Protein AF-A0A1I3L1L4-F1 (afdb_monomer_lite)

Organism: NCBI:txid1150112

pLDDT: mean 85.72, std 13.97, range [33.06, 95.62]

Secondary structure (DSSP, 8-state):
--HHHHHHHHTTS-HHHHHHHHHHHHHHHHHHHHHHHHHHHHHHHHHHHHHHHHHHHHSHHHHHHHHH-SSPPPHHHHHHHH-S-GGG--HHHHHHHHHHHHHHHHHS---HHHHHHHHHHHTT------

Foldseek 3Di:
DCVVVVVVVCVVPDPVRVVVVVVVVVVVVVVVVVVVVVVVVVVVVVVLVVLLCLCVPPVVVVLLCLFQDPDQDALVSVCVSSVDQLCPHDPVSLVVVVVVVVVSVVVDPTDPNSVVRVNCSNPVPDPPDD

Sequence (130 aa):
MNYFLFLSILSPLSGLEKLTLCAILVITTILLLDLVRRNVKKNRDSKMLKNFLFVKNNKWNDVVDLLTSPNNIGASDIHNKLQIDISKFDSRHRELLYYELTKVNQNENVNSLNLKMFVNTLYNKIPNQE

Radius of gyration: 26.14 Å; chains: 1; bounding box: 45×28×73 Å

Structure (mmCIF, N/CA/C/O backbone):
data_AF-A0A1I3L1L4-F1
#
_entry.id   AF-A0A1I3L1L4-F1
#
loop_
_atom_site.group_PDB
_atom_site.id
_atom_site.type_symbol
_atom_site.label_atom_id
_atom_site.label_alt_id
_atom_site.label_comp_id
_atom_site.label_asym_id
_atom_site.label_entity_id
_atom_site.label_seq_id
_atom_site.pdbx_PDB_ins_code
_atom_site.Cartn_x
_atom_site.Cartn_y
_atom_site.Cartn_z
_atom_site.occupancy
_atom_site.B_iso_or_equiv
_atom_site.auth_seq_id
_atom_site.auth_comp_id
_atom_site.auth_asym_id
_atom_site.auth_atom_id
_atom_site.pdbx_PDB_model_num
ATOM 1 N N . MET A 1 1 ? 17.212 -17.204 -41.846 1.00 45.19 1 MET A N 1
ATOM 2 C CA . MET A 1 1 ? 17.465 -16.481 -43.110 1.00 45.19 1 MET A CA 1
ATOM 3 C C . MET A 1 1 ? 16.706 -1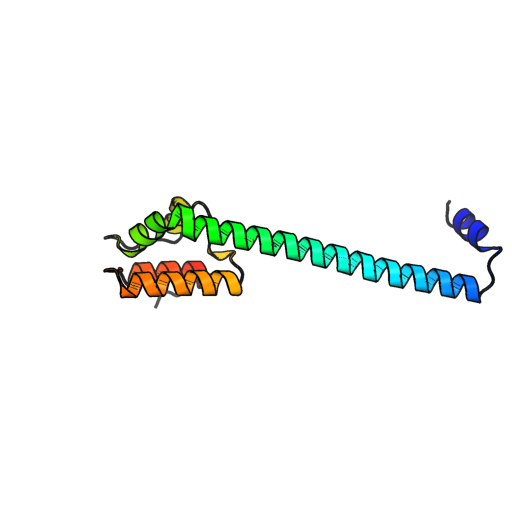5.152 -43.047 1.00 45.19 1 MET A C 1
ATOM 5 O O . MET A 1 1 ? 15.518 -15.150 -43.302 1.00 45.19 1 MET A O 1
ATOM 9 N N . ASN A 1 2 ? 17.325 -14.076 -42.540 1.00 52.38 2 ASN A N 1
ATOM 10 C CA . ASN A 1 2 ? 16.714 -12.725 -42.507 1.00 52.38 2 ASN A CA 1
ATOM 11 C C . ASN A 1 2 ? 17.714 -11.589 -42.201 1.00 52.38 2 ASN A C 1
ATOM 13 O O . ASN A 1 2 ? 17.394 -10.425 -42.405 1.00 52.38 2 ASN A O 1
ATOM 17 N N . TYR A 1 3 ? 18.950 -11.900 -41.788 1.00 51.50 3 TYR A N 1
ATOM 18 C CA . TYR A 1 3 ? 20.024 -10.900 -41.689 1.00 51.50 3 TYR A CA 1
ATOM 19 C C . TYR A 1 3 ? 20.383 -10.283 -43.047 1.00 51.50 3 TYR A C 1
ATOM 21 O O . TYR A 1 3 ? 20.650 -9.089 -43.121 1.00 51.50 3 TYR A O 1
ATOM 29 N N . PHE A 1 4 ? 20.330 -11.075 -44.125 1.00 53.22 4 PHE A N 1
ATOM 30 C CA . PHE A 1 4 ? 20.622 -10.604 -45.483 1.00 53.22 4 PHE A CA 1
ATOM 31 C C . PHE A 1 4 ? 19.616 -9.551 -45.966 1.00 53.22 4 PHE A C 1
ATOM 33 O O . PHE A 1 4 ? 20.037 -8.551 -46.529 1.00 53.22 4 PHE A O 1
ATOM 40 N N . LEU A 1 5 ? 18.321 -9.729 -45.664 1.00 55.19 5 LEU A N 1
ATOM 41 C CA . LEU A 1 5 ? 17.262 -8.765 -45.990 1.00 55.19 5 LEU A CA 1
ATOM 42 C C . LEU A 1 5 ? 17.425 -7.446 -45.219 1.00 55.19 5 LEU A C 1
ATOM 44 O O . LEU A 1 5 ? 17.268 -6.370 -45.791 1.00 55.19 5 LEU A O 1
ATOM 48 N N . PHE A 1 6 ? 17.808 -7.520 -43.941 1.00 55.97 6 PHE A N 1
ATOM 49 C CA . PHE A 1 6 ? 18.076 -6.334 -43.122 1.00 55.97 6 PHE A CA 1
ATOM 50 C C . PHE A 1 6 ? 19.329 -5.577 -43.602 1.00 55.97 6 PHE A C 1
ATOM 52 O O . PHE A 1 6 ? 19.329 -4.350 -43.681 1.00 55.97 6 PHE A O 1
ATOM 59 N N . LEU A 1 7 ? 20.381 -6.305 -43.994 1.00 54.12 7 LEU A N 1
ATOM 60 C CA . LEU A 1 7 ? 21.617 -5.739 -44.548 1.00 54.12 7 LEU A CA 1
ATOM 61 C C . LEU A 1 7 ? 21.412 -5.109 -45.937 1.00 54.12 7 LEU A C 1
ATOM 63 O O . LEU A 1 7 ? 21.997 -4.062 -46.204 1.00 54.12 7 LEU A O 1
ATOM 67 N N . SER A 1 8 ? 20.550 -5.679 -46.787 1.00 57.16 8 SER A N 1
ATOM 68 C CA . SER A 1 8 ? 20.211 -5.126 -48.111 1.00 57.16 8 SER A CA 1
ATOM 69 C C . SER A 1 8 ? 19.290 -3.899 -48.072 1.00 57.16 8 SER A C 1
ATOM 71 O O . SER A 1 8 ? 19.208 -3.164 -49.048 1.00 57.16 8 SER A O 1
ATOM 73 N N . ILE A 1 9 ? 18.602 -3.640 -46.955 1.00 59.75 9 ILE A N 1
ATOM 74 C CA . ILE A 1 9 ? 17.862 -2.380 -46.743 1.00 59.75 9 ILE A CA 1
ATOM 75 C C . ILE A 1 9 ? 18.820 -1.263 -46.289 1.00 59.75 9 ILE A C 1
ATOM 77 O O . ILE A 1 9 ? 18.582 -0.086 -46.546 1.00 59.75 9 ILE A O 1
ATOM 81 N N . LEU A 1 10 ? 19.937 -1.631 -45.655 1.00 55.72 10 LEU A N 1
ATOM 82 C CA . LEU A 1 10 ? 20.972 -0.720 -45.158 1.00 55.72 10 LEU A CA 1
ATOM 83 C C . LEU A 1 10 ? 22.092 -0.444 -46.177 1.00 55.72 10 LEU A C 1
ATOM 85 O O . LEU A 1 10 ? 22.931 0.423 -45.939 1.00 55.72 10 LEU A O 1
ATOM 89 N N . SER A 1 11 ? 22.145 -1.153 -47.306 1.00 60.88 11 SER A N 1
ATOM 90 C CA . SER A 1 11 ? 23.168 -0.956 -48.341 1.00 60.88 11 SER A CA 1
ATOM 91 C C . SER A 1 11 ? 23.187 0.418 -49.033 1.00 60.88 11 SER A C 1
ATOM 93 O O . SER A 1 11 ? 24.292 0.826 -49.382 1.00 60.88 11 SER A O 1
ATOM 95 N N . PRO A 1 12 ? 22.075 1.172 -49.205 1.00 71.62 12 PRO A N 1
ATOM 96 C CA . PRO A 1 12 ? 22.146 2.508 -49.802 1.00 71.62 12 PRO A CA 1
ATOM 97 C C . PRO A 1 12 ? 22.594 3.603 -48.816 1.00 71.62 12 PRO A C 1
ATOM 99 O O . PRO A 1 12 ? 22.795 4.736 -49.235 1.00 71.62 12 PRO A O 1
ATOM 102 N N . LEU A 1 13 ? 22.747 3.288 -47.522 1.00 70.06 13 LEU A N 1
ATOM 103 C CA . LEU A 1 13 ? 23.072 4.262 -46.475 1.00 70.06 13 LEU A CA 1
ATOM 104 C C . LEU A 1 13 ? 24.584 4.322 -46.217 1.00 70.06 13 LEU A C 1
ATOM 106 O O . LEU A 1 13 ? 25.258 3.297 -46.045 1.00 70.06 13 LEU A O 1
ATOM 110 N N . SER A 1 14 ? 25.111 5.539 -46.133 1.00 80.25 14 SER A N 1
ATOM 111 C CA . SER A 1 14 ? 26.480 5.828 -45.713 1.00 80.25 14 SER A CA 1
ATOM 112 C C . SER A 1 14 ? 26.723 5.414 -44.254 1.00 80.25 14 SER A C 1
ATOM 114 O O . SER A 1 14 ? 25.799 5.235 -43.457 1.00 80.25 14 SER A O 1
ATOM 116 N N . GLY A 1 15 ? 27.995 5.260 -43.871 1.00 79.69 15 GLY A N 1
ATOM 117 C CA . GLY A 1 15 ? 28.364 4.876 -42.502 1.00 79.69 15 GLY A CA 1
ATOM 118 C C . GLY A 1 15 ? 27.828 5.836 -41.430 1.00 79.69 15 GLY A C 1
ATOM 119 O O . GLY A 1 15 ? 27.411 5.385 -40.365 1.00 79.69 15 GLY A O 1
ATOM 120 N N . LEU A 1 16 ? 27.768 7.138 -41.732 1.00 82.06 16 LEU A N 1
ATOM 121 C CA . LEU A 1 16 ? 27.203 8.148 -40.833 1.00 82.06 16 LEU A CA 1
ATOM 122 C C . LEU A 1 16 ? 25.692 7.983 -40.666 1.00 82.06 16 LEU A C 1
ATOM 124 O O . LEU A 1 16 ? 25.202 8.044 -39.544 1.00 82.06 16 LEU A O 1
ATOM 128 N N . GLU A 1 17 ? 24.961 7.706 -41.746 1.00 82.69 17 GLU A N 1
ATOM 129 C CA . GLU A 1 17 ? 23.510 7.495 -41.683 1.00 82.69 17 GLU A CA 1
ATOM 130 C C . GLU A 1 17 ? 23.144 6.218 -40.915 1.00 82.69 17 GLU A C 1
ATOM 132 O O . GLU A 1 17 ? 22.153 6.173 -40.190 1.00 82.69 17 GLU A O 1
ATOM 137 N N . LYS A 1 18 ? 23.978 5.176 -41.000 1.00 83.06 18 LYS A N 1
ATOM 138 C CA . LYS A 1 18 ? 23.814 3.969 -40.176 1.00 83.06 18 LYS A CA 1
ATOM 139 C C . LYS A 1 18 ? 24.011 4.271 -38.692 1.00 83.06 18 LYS A C 1
ATOM 141 O O . LYS A 1 18 ? 23.233 3.801 -37.865 1.00 83.06 18 LYS A O 1
ATOM 146 N N . LEU A 1 19 ? 25.026 5.069 -38.352 1.00 86.94 19 LEU A N 1
ATOM 147 C CA . LEU A 1 19 ? 25.281 5.489 -36.973 1.00 86.94 19 LEU A CA 1
ATOM 148 C C . LEU A 1 19 ? 24.151 6.368 -36.424 1.00 86.94 19 LEU A C 1
ATOM 150 O O . LEU A 1 19 ? 23.720 6.152 -35.291 1.00 86.94 19 LEU A O 1
ATOM 154 N N . THR A 1 20 ? 23.631 7.310 -37.216 1.00 87.44 20 THR A N 1
ATOM 155 C CA . THR A 1 20 ? 22.505 8.156 -36.792 1.00 87.44 20 THR A CA 1
ATOM 156 C C . THR A 1 20 ? 21.223 7.347 -36.623 1.00 87.44 20 THR A C 1
ATOM 158 O O . THR A 1 20 ? 20.542 7.523 -35.615 1.00 87.44 20 THR A O 1
ATOM 161 N N . LEU A 1 21 ? 20.919 6.403 -37.519 1.00 88.06 21 LEU A N 1
ATOM 162 C CA . LEU A 1 21 ? 19.775 5.496 -37.362 1.00 88.06 21 LEU A CA 1
ATOM 163 C C . LEU A 1 21 ? 19.897 4.626 -36.104 1.00 88.06 21 LEU A C 1
ATOM 165 O O . LEU A 1 21 ? 18.930 4.498 -35.352 1.00 88.06 21 LEU A O 1
ATOM 169 N N . CYS A 1 22 ? 21.086 4.084 -35.821 1.00 88.06 22 CYS A N 1
ATOM 170 C CA . CYS A 1 22 ? 21.342 3.357 -34.577 1.00 88.06 22 CYS A CA 1
ATOM 171 C C . CYS A 1 22 ? 21.129 4.246 -33.341 1.00 88.06 22 CYS A C 1
ATOM 173 O O . CYS A 1 22 ? 20.472 3.820 -32.391 1.00 88.06 22 CYS A O 1
ATOM 175 N N . ALA A 1 23 ? 21.619 5.489 -33.355 1.00 90.38 23 ALA A N 1
ATOM 176 C CA . ALA A 1 23 ? 21.415 6.433 -32.256 1.00 90.38 23 ALA A CA 1
ATOM 177 C C . ALA A 1 23 ? 19.926 6.770 -32.053 1.00 90.38 23 ALA A C 1
ATOM 179 O O . ALA A 1 23 ? 19.442 6.756 -30.921 1.00 90.38 23 ALA A O 1
ATOM 180 N N . ILE A 1 24 ? 19.178 6.999 -33.138 1.00 93.25 24 ILE A N 1
ATOM 181 C CA . ILE A 1 24 ? 17.731 7.253 -33.095 1.00 93.25 24 ILE A CA 1
ATOM 182 C C . ILE A 1 24 ? 16.989 6.054 -32.496 1.00 93.25 24 ILE A C 1
ATOM 184 O O . ILE A 1 24 ? 16.117 6.244 -31.647 1.00 93.25 24 ILE A O 1
ATOM 188 N N . LEU A 1 25 ? 17.344 4.824 -32.877 1.00 92.25 25 LEU A N 1
ATOM 189 C CA . LEU A 1 25 ? 16.743 3.608 -32.318 1.00 92.25 25 LEU A CA 1
ATOM 190 C C . LEU A 1 25 ? 16.998 3.488 -30.809 1.00 92.25 25 LEU A C 1
ATOM 192 O O . LEU A 1 25 ? 16.074 3.205 -30.042 1.00 92.25 25 LEU A O 1
ATOM 196 N N . VAL A 1 26 ? 18.225 3.757 -30.358 1.00 93.88 26 VAL A N 1
ATOM 197 C CA . VAL A 1 26 ? 18.568 3.743 -28.927 1.00 93.88 26 VAL A CA 1
ATOM 198 C C . VAL A 1 26 ? 17.793 4.820 -28.162 1.00 93.88 26 VAL A C 1
ATOM 200 O O . VAL A 1 26 ? 17.186 4.531 -27.134 1.00 93.88 26 VAL A O 1
ATOM 203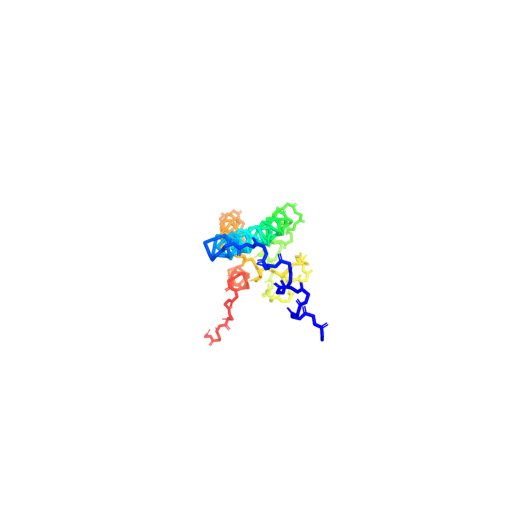 N N . ILE A 1 27 ? 17.724 6.049 -28.674 1.00 95.12 27 ILE A N 1
ATOM 204 C CA . ILE A 1 27 ? 16.973 7.131 -28.016 1.00 95.12 27 ILE A CA 1
ATOM 205 C C . ILE A 1 27 ? 15.479 6.794 -27.957 1.00 95.12 27 ILE A C 1
ATOM 207 O O . ILE A 1 27 ? 14.843 6.943 -26.914 1.00 95.12 27 ILE A O 1
ATOM 211 N N . THR A 1 28 ? 14.919 6.281 -29.053 1.00 93.88 28 THR A N 1
ATOM 212 C CA . THR A 1 28 ? 13.501 5.908 -29.128 1.00 93.88 28 THR A CA 1
ATOM 213 C C . THR A 1 28 ? 13.164 4.799 -28.131 1.00 93.88 28 THR A C 1
ATOM 215 O O . THR A 1 28 ? 12.151 4.880 -27.438 1.00 93.88 28 THR A O 1
ATOM 218 N N . THR A 1 29 ? 14.022 3.783 -27.994 1.00 94.00 29 THR A N 1
ATOM 219 C CA . THR A 1 29 ? 13.815 2.706 -27.010 1.00 94.00 29 THR A CA 1
ATOM 220 C C . THR A 1 29 ? 13.893 3.207 -25.567 1.00 94.00 29 THR A C 1
ATOM 222 O O . THR A 1 29 ? 13.059 2.810 -24.754 1.00 94.00 29 THR A O 1
ATOM 225 N N . ILE A 1 30 ? 14.806 4.131 -25.248 1.00 95.56 30 ILE A N 1
ATOM 226 C CA . ILE A 1 30 ? 14.871 4.773 -23.922 1.00 95.56 30 ILE A CA 1
ATOM 227 C C . ILE A 1 30 ? 13.574 5.539 -23.623 1.00 95.56 30 ILE A C 1
ATOM 229 O O . ILE A 1 30 ? 12.972 5.342 -22.566 1.00 95.56 30 ILE A O 1
ATOM 233 N N . LEU A 1 31 ? 13.096 6.353 -24.569 1.00 95.25 31 LEU A N 1
ATOM 234 C CA . LEU A 1 31 ? 11.849 7.110 -24.413 1.00 95.25 31 LEU A CA 1
ATOM 235 C C . LEU A 1 31 ? 10.635 6.191 -24.218 1.00 95.25 31 LEU A C 1
ATOM 237 O O . LEU A 1 31 ? 9.778 6.467 -23.376 1.00 95.25 31 LEU A O 1
ATOM 241 N N . LEU A 1 32 ? 10.568 5.078 -24.954 1.00 94.69 32 LEU A N 1
ATOM 242 C CA . LEU A 1 32 ? 9.507 4.082 -24.795 1.00 94.69 32 LEU A CA 1
ATOM 243 C C . LEU A 1 32 ? 9.541 3.432 -23.408 1.00 94.69 32 LEU A C 1
ATOM 245 O O . LEU A 1 32 ? 8.495 3.311 -22.767 1.00 94.69 32 LEU A O 1
ATOM 249 N N . LEU A 1 33 ? 10.722 3.057 -22.909 1.00 95.62 33 LEU A N 1
ATOM 250 C CA . LEU A 1 33 ? 10.864 2.497 -21.563 1.00 95.62 33 LEU A CA 1
ATOM 251 C C . LEU A 1 33 ? 10.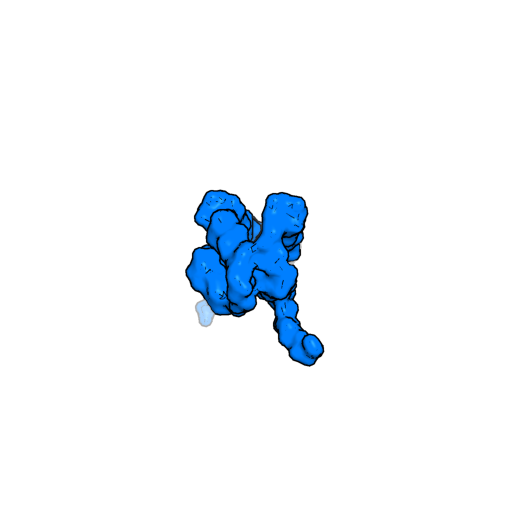426 3.494 -20.484 1.00 95.62 33 LEU A C 1
ATOM 253 O O . LEU A 1 33 ? 9.736 3.108 -19.538 1.00 95.62 33 LEU A O 1
ATOM 257 N N . ASP A 1 34 ? 10.760 4.773 -20.638 1.00 95.62 34 ASP A N 1
ATOM 258 C CA . ASP A 1 34 ? 10.333 5.819 -19.710 1.00 95.62 34 ASP A CA 1
ATOM 259 C C . ASP A 1 34 ? 8.820 6.048 -19.737 1.00 95.62 34 ASP A C 1
ATOM 261 O O . ASP A 1 34 ? 8.199 6.189 -18.679 1.00 95.62 34 ASP A O 1
ATOM 265 N N . LEU A 1 35 ? 8.195 6.023 -20.916 1.00 94.94 35 LEU A N 1
ATOM 266 C CA . LEU A 1 35 ? 6.738 6.097 -21.044 1.00 94.94 35 LEU A CA 1
ATOM 267 C C . LEU A 1 35 ? 6.051 4.910 -20.362 1.00 94.94 35 LEU A C 1
ATOM 269 O O . LEU A 1 35 ? 5.108 5.107 -19.590 1.00 94.94 35 LEU A O 1
ATOM 273 N N . VAL A 1 36 ? 6.549 3.689 -20.581 1.00 95.31 36 VAL A N 1
ATOM 274 C CA . VAL A 1 36 ? 6.025 2.480 -19.926 1.00 95.31 36 VAL A CA 1
ATOM 275 C C . VAL A 1 36 ? 6.162 2.595 -18.410 1.00 95.31 36 VAL A C 1
ATOM 277 O O . VAL A 1 36 ? 5.182 2.402 -17.689 1.00 95.31 36 VAL A O 1
ATOM 280 N N . ARG A 1 37 ? 7.338 2.991 -17.907 1.00 94.88 37 ARG A N 1
ATOM 281 C CA . ARG A 1 37 ? 7.572 3.204 -16.468 1.00 94.88 37 ARG A CA 1
ATOM 282 C C . ARG A 1 37 ? 6.613 4.236 -15.878 1.00 94.88 37 ARG A C 1
ATOM 284 O O . ARG A 1 37 ? 6.038 3.994 -14.816 1.00 94.88 37 ARG A O 1
ATOM 291 N N . ARG A 1 38 ? 6.399 5.364 -16.563 1.00 94.50 38 ARG A N 1
ATOM 292 C CA . ARG A 1 38 ? 5.459 6.414 -16.133 1.00 94.50 38 ARG A CA 1
ATOM 293 C C . ARG A 1 38 ? 4.021 5.905 -16.086 1.00 94.50 38 ARG A C 1
ATOM 295 O O . ARG A 1 38 ? 3.327 6.179 -15.109 1.00 94.50 38 ARG A O 1
ATOM 302 N N . ASN A 1 39 ? 3.585 5.133 -17.080 1.00 93.56 39 ASN A N 1
ATOM 303 C CA . ASN A 1 39 ? 2.241 4.553 -17.095 1.00 93.56 39 ASN A CA 1
ATOM 304 C C . ASN A 1 39 ? 2.038 3.517 -15.986 1.00 93.56 39 ASN A C 1
ATOM 306 O O . ASN A 1 39 ? 1.023 3.555 -15.290 1.00 93.56 39 ASN A O 1
ATOM 310 N N . VAL A 1 40 ? 3.012 2.630 -15.769 1.00 94.06 40 VAL A N 1
ATOM 311 C CA . VAL A 1 40 ? 2.969 1.657 -14.668 1.00 94.06 40 VAL A CA 1
ATOM 312 C C . VAL A 1 40 ? 2.889 2.378 -13.323 1.00 94.06 40 VAL A C 1
ATOM 314 O O . VAL A 1 40 ? 2.042 2.035 -12.495 1.00 94.06 40 VAL A O 1
ATOM 317 N N . LYS A 1 41 ? 3.707 3.420 -13.122 1.00 91.50 41 LYS A N 1
ATOM 318 C CA . LYS A 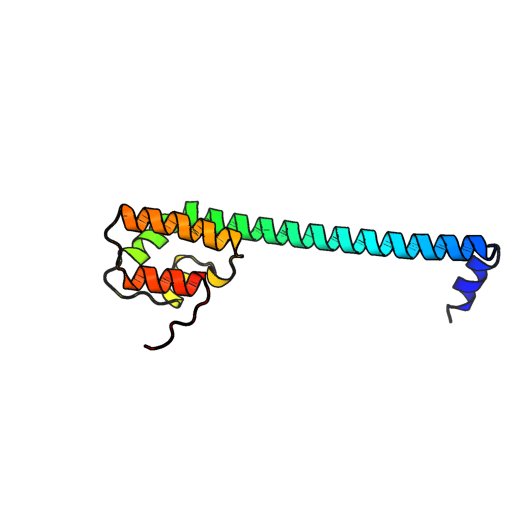1 41 ? 3.665 4.249 -11.912 1.00 91.50 41 LYS A CA 1
ATOM 319 C C . LYS A 1 41 ? 2.300 4.916 -11.736 1.00 91.50 41 LYS A C 1
ATOM 321 O O . LYS A 1 41 ? 1.696 4.772 -10.681 1.00 91.50 41 LYS A O 1
ATOM 326 N N . LYS A 1 42 ? 1.765 5.558 -12.778 1.00 92.94 42 LYS A N 1
ATOM 327 C CA . LYS A 1 42 ? 0.447 6.211 -12.740 1.00 92.94 42 LYS A CA 1
ATOM 328 C C . LYS A 1 42 ? -0.674 5.233 -12.376 1.00 92.94 42 LYS A C 1
ATOM 330 O O . LYS A 1 42 ? -1.528 5.561 -11.556 1.00 92.94 42 LYS A O 1
ATOM 335 N N . ASN A 1 43 ? -0.663 4.031 -12.951 1.00 92.25 43 ASN A N 1
ATOM 336 C CA . ASN A 1 43 ? -1.655 3.001 -12.644 1.00 92.25 43 ASN A CA 1
ATOM 337 C C . ASN A 1 43 ? -1.536 2.508 -11.200 1.00 92.25 43 ASN A C 1
ATOM 339 O O . ASN A 1 43 ? -2.553 2.343 -10.523 1.00 92.25 43 ASN A O 1
ATOM 343 N N . ARG A 1 44 ? -0.307 2.308 -10.711 1.00 90.88 44 ARG A N 1
ATOM 344 C CA . ARG A 1 44 ? -0.053 1.957 -9.311 1.00 90.88 44 ARG A CA 1
ATOM 345 C C . ARG A 1 44 ? -0.559 3.050 -8.370 1.00 90.88 44 ARG A C 1
ATOM 347 O O . ARG A 1 44 ? -1.326 2.733 -7.467 1.00 90.88 44 ARG A O 1
ATOM 354 N N . ASP A 1 45 ? -0.192 4.304 -8.610 1.00 90.44 45 ASP A N 1
ATOM 355 C CA . ASP A 1 45 ? -0.584 5.445 -7.776 1.00 90.44 45 ASP A CA 1
ATOM 356 C C . ASP A 1 45 ? -2.110 5.621 -7.774 1.00 90.44 45 ASP A C 1
ATOM 358 O O . ASP A 1 45 ? -2.720 5.797 -6.722 1.00 90.44 45 ASP A O 1
ATOM 362 N N . SER A 1 46 ? -2.757 5.477 -8.937 1.00 91.62 46 SER A N 1
ATOM 363 C CA . SER A 1 46 ? -4.219 5.510 -9.048 1.00 91.62 46 SER A CA 1
ATOM 364 C C . SER A 1 46 ? -4.884 4.387 -8.250 1.00 91.62 46 SER A C 1
ATOM 366 O O . SER A 1 46 ? -5.873 4.628 -7.558 1.00 91.62 46 SER A O 1
ATOM 368 N N . LYS A 1 47 ? -4.341 3.164 -8.306 1.00 91.44 47 LYS A N 1
ATOM 369 C CA . LYS A 1 47 ? -4.846 2.032 -7.521 1.00 91.44 47 LYS A CA 1
ATOM 370 C C . LYS A 1 47 ? -4.680 2.273 -6.018 1.00 91.44 47 LYS A C 1
ATOM 372 O O . LYS A 1 47 ? -5.621 2.025 -5.272 1.00 91.44 47 LYS A O 1
ATOM 377 N N . MET A 1 48 ? -3.527 2.784 -5.582 1.00 92.00 48 MET A N 1
ATOM 378 C CA . MET A 1 48 ? -3.284 3.096 -4.168 1.00 92.00 48 MET A CA 1
ATOM 379 C C . MET A 1 48 ? -4.224 4.184 -3.660 1.00 92.00 48 MET A C 1
ATOM 381 O O . MET A 1 48 ? -4.834 4.019 -2.605 1.00 92.00 48 MET A O 1
ATOM 385 N N . LEU A 1 49 ? -4.427 5.240 -4.447 1.00 93.06 49 LEU A N 1
ATOM 386 C CA . LEU A 1 49 ? -5.359 6.306 -4.103 1.00 93.06 49 LEU A CA 1
ATOM 387 C C . LEU A 1 49 ? -6.797 5.787 -3.999 1.00 93.06 49 LEU A C 1
ATOM 389 O O . LEU A 1 49 ? -7.494 6.110 -3.041 1.00 93.06 49 LEU A O 1
ATOM 393 N N . LYS A 1 50 ? -7.237 4.950 -4.947 1.00 92.81 50 LYS A N 1
ATOM 394 C CA . LYS A 1 50 ? -8.564 4.315 -4.895 1.00 92.81 50 LYS A CA 1
ATOM 395 C C . LYS A 1 50 ? -8.734 3.467 -3.639 1.00 92.81 50 LYS A C 1
ATOM 397 O O . LYS A 1 50 ? -9.753 3.596 -2.973 1.00 92.81 50 LYS A O 1
ATOM 402 N N . ASN A 1 51 ? -7.739 2.650 -3.295 1.00 92.94 51 ASN A N 1
ATOM 403 C CA . ASN A 1 51 ? -7.776 1.842 -2.078 1.00 92.94 51 ASN A CA 1
ATOM 404 C C . ASN A 1 51 ? -7.847 2.721 -0.824 1.00 92.94 51 ASN A C 1
ATOM 406 O O . ASN A 1 51 ? -8.631 2.438 0.073 1.00 92.94 51 ASN A O 1
ATOM 410 N N . PHE A 1 52 ? -7.068 3.803 -0.767 1.00 93.56 52 PHE A N 1
ATOM 411 C CA . PHE A 1 52 ? -7.086 4.732 0.362 1.00 93.56 52 PHE A CA 1
ATOM 412 C C . PHE A 1 52 ? -8.456 5.403 0.513 1.00 93.56 52 PHE A C 1
ATOM 414 O O . PHE A 1 52 ? -9.031 5.397 1.599 1.00 93.56 52 PHE A O 1
ATOM 421 N N . LEU A 1 53 ? -9.008 5.931 -0.583 1.00 93.19 53 LEU A N 1
ATOM 422 C CA . LEU A 1 53 ? -10.335 6.547 -0.590 1.00 93.19 53 LEU A CA 1
ATOM 423 C C . LEU A 1 53 ? -11.429 5.542 -0.234 1.00 93.19 53 LEU A C 1
ATOM 425 O O . LEU A 1 53 ? -12.367 5.897 0.468 1.00 93.19 53 LEU A O 1
ATOM 429 N N . PHE A 1 54 ? -11.302 4.289 -0.671 1.00 94.00 54 PHE A N 1
ATOM 430 C CA . PHE A 1 54 ? -12.226 3.228 -0.291 1.00 94.00 54 PHE A CA 1
ATOM 431 C C . PHE A 1 54 ? -12.216 2.994 1.224 1.00 94.00 54 PHE A C 1
ATOM 433 O O . PHE A 1 54 ? -13.284 2.945 1.829 1.00 94.00 54 PHE A O 1
ATOM 440 N N . VAL A 1 55 ? -11.035 2.938 1.855 1.00 93.38 55 VAL A N 1
ATOM 441 C CA . VAL A 1 55 ? -10.951 2.837 3.322 1.00 93.38 55 VAL A CA 1
ATOM 442 C C . VAL A 1 55 ? -11.611 4.032 3.983 1.00 93.38 55 VAL A C 1
ATOM 444 O O . VAL A 1 55 ? -12.499 3.871 4.812 1.00 93.38 55 VAL A O 1
ATOM 447 N N . LYS A 1 56 ? -11.187 5.232 3.587 1.00 91.88 56 LYS A N 1
ATOM 448 C CA . LYS A 1 56 ? -11.595 6.483 4.222 1.00 91.88 56 LYS A CA 1
ATOM 449 C C . LYS A 1 56 ? -13.084 6.789 4.062 1.00 91.88 56 LYS A C 1
ATOM 451 O O . LYS A 1 56 ? -13.682 7.342 4.973 1.00 91.88 56 LYS A O 1
ATOM 456 N N . ASN A 1 57 ? -13.679 6.458 2.920 1.00 92.94 57 ASN A N 1
ATOM 457 C CA . ASN A 1 57 ? -15.060 6.840 2.632 1.00 92.94 57 ASN A CA 1
ATOM 458 C C . ASN A 1 57 ? -16.050 5.709 2.914 1.00 92.94 57 ASN A C 1
ATOM 460 O O . ASN A 1 57 ? -17.164 5.984 3.343 1.00 92.94 57 ASN A O 1
ATOM 464 N N . ASN A 1 58 ? -15.662 4.449 2.684 1.00 93.06 58 ASN A N 1
ATOM 465 C CA . ASN A 1 58 ? -16.607 3.328 2.723 1.00 93.06 58 ASN A CA 1
ATOM 466 C C . ASN A 1 58 ? -16.383 2.394 3.912 1.00 93.06 58 ASN A C 1
ATOM 468 O O . ASN A 1 58 ? -17.311 1.701 4.317 1.00 93.06 58 ASN A O 1
ATOM 472 N N . LYS A 1 59 ? -15.159 2.334 4.445 1.00 93.75 59 LYS A N 1
ATOM 473 C CA . LYS A 1 59 ? -14.775 1.393 5.506 1.00 93.75 59 LYS A CA 1
ATOM 474 C C . LYS A 1 59 ? -14.341 2.079 6.792 1.00 93.75 59 LYS A C 1
ATOM 476 O O . LYS A 1 59 ? -13.836 1.420 7.691 1.00 93.75 59 LYS A O 1
ATOM 481 N N . TRP A 1 60 ? -14.535 3.389 6.902 1.00 93.81 60 TRP A N 1
ATOM 482 C CA . TRP A 1 60 ? -14.048 4.135 8.055 1.00 93.81 60 TRP A CA 1
ATOM 483 C C . TRP A 1 60 ? -14.749 3.737 9.349 1.00 93.81 60 TRP A C 1
ATOM 485 O O . TRP A 1 60 ? -14.082 3.537 10.355 1.00 93.81 60 TRP A O 1
ATOM 495 N N . ASN A 1 61 ? -16.062 3.504 9.297 1.00 92.69 61 ASN A N 1
ATOM 496 C CA . ASN A 1 61 ? -16.799 2.970 10.442 1.00 92.69 61 ASN A CA 1
ATOM 497 C C . ASN A 1 61 ? -16.300 1.566 10.814 1.00 92.69 61 ASN A C 1
ATOM 499 O O . ASN A 1 61 ? -16.076 1.293 11.983 1.00 92.69 61 ASN A O 1
ATOM 503 N N . ASP A 1 62 ? -16.005 0.711 9.825 1.00 93.88 62 ASP A N 1
ATOM 504 C CA . ASP A 1 62 ? -15.422 -0.612 10.084 1.00 93.88 62 ASP A CA 1
ATOM 505 C C . ASP A 1 62 ? -14.042 -0.506 10.766 1.00 93.88 62 ASP A C 1
ATOM 507 O O . ASP A 1 62 ? -13.718 -1.325 11.628 1.00 93.88 62 ASP A O 1
ATOM 511 N N . VAL A 1 63 ? -13.228 0.492 10.390 1.00 92.56 63 VAL A N 1
ATOM 512 C CA . VAL A 1 63 ? -11.943 0.804 11.042 1.00 92.56 63 VAL A CA 1
ATOM 513 C C . VAL A 1 63 ? -12.177 1.243 12.483 1.00 92.56 63 VAL A C 1
ATOM 515 O O . VAL A 1 63 ? -11.554 0.692 13.386 1.00 92.56 63 VAL A O 1
ATOM 518 N N . VAL A 1 64 ? -13.081 2.193 12.706 1.00 93.00 64 VAL A N 1
ATOM 519 C CA . VAL A 1 64 ? -13.443 2.677 14.041 1.00 93.00 64 VAL A CA 1
ATOM 520 C C . VAL A 1 64 ? -13.920 1.526 14.931 1.00 93.00 64 VAL A C 1
ATOM 522 O O . VAL A 1 64 ? -13.390 1.342 16.024 1.00 93.00 64 VAL A O 1
ATOM 525 N N . ASP A 1 65 ? -14.817 0.677 14.434 1.00 92.88 65 ASP A N 1
ATOM 526 C CA . ASP A 1 65 ? -15.337 -0.483 15.161 1.00 92.88 65 ASP A CA 1
ATOM 527 C C . ASP A 1 65 ? -14.244 -1.497 15.524 1.00 92.88 65 ASP A C 1
ATOM 529 O O . ASP 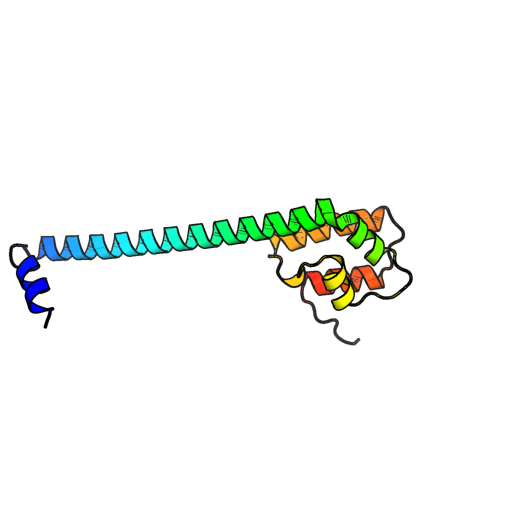A 1 65 ? -14.321 -2.161 16.556 1.00 92.88 65 ASP A O 1
ATOM 533 N N . LEU A 1 66 ? -13.230 -1.676 14.668 1.00 93.19 66 LEU A N 1
ATOM 534 C CA . LEU A 1 66 ? -12.073 -2.521 14.994 1.00 93.19 66 LEU A CA 1
ATOM 535 C C . LEU A 1 66 ? -11.243 -1.908 16.121 1.00 93.19 66 LEU A C 1
ATOM 537 O O . LEU A 1 66 ? -10.785 -2.620 17.013 1.00 93.19 66 LEU A O 1
ATOM 541 N N . LEU A 1 67 ? -11.046 -0.592 16.084 1.00 92.75 67 LEU A N 1
ATOM 542 C CA . LEU A 1 67 ? -10.225 0.128 17.052 1.00 92.75 67 LEU A CA 1
ATOM 543 C C . LEU A 1 67 ? -10.897 0.240 18.422 1.00 92.75 67 LEU A C 1
ATOM 545 O O . LEU A 1 67 ? -10.206 0.167 19.434 1.00 92.75 67 LEU A O 1
ATOM 549 N N . THR A 1 68 ? -12.220 0.375 18.470 1.00 92.50 68 THR A N 1
ATOM 550 C CA . THR A 1 68 ? -13.002 0.490 19.714 1.00 92.50 68 THR A CA 1
ATOM 551 C C . THR A 1 68 ? -13.481 -0.861 20.255 1.00 92.50 68 THR A C 1
ATOM 553 O O . THR A 1 68 ? -14.064 -0.924 21.337 1.00 92.50 68 THR A O 1
ATOM 556 N N . SER A 1 69 ? -13.222 -1.959 19.533 1.00 92.00 69 SER A N 1
ATOM 557 C CA . SER A 1 69 ? -13.693 -3.290 19.916 1.00 92.00 69 SER A CA 1
ATOM 558 C C . SER A 1 69 ? -13.183 -3.753 21.291 1.00 92.00 69 SER A C 1
ATOM 560 O O . SER A 1 69 ? -11.984 -3.647 21.577 1.00 92.00 69 SER A O 1
ATOM 562 N N . PRO A 1 70 ? -14.077 -4.413 22.060 1.00 87.62 70 PRO A N 1
ATOM 563 C CA . PRO A 1 70 ? -13.822 -5.291 23.188 1.00 87.62 70 PRO A CA 1
ATOM 564 C C . PRO A 1 70 ? -12.495 -6.011 23.215 1.00 87.62 70 PRO A C 1
ATOM 566 O O . PRO A 1 70 ? -11.720 -6.042 24.168 1.00 87.62 70 PRO A O 1
ATOM 569 N N . ASN A 1 71 ? -12.363 -6.708 22.096 1.00 89.88 71 ASN A N 1
ATOM 570 C CA . ASN A 1 71 ? -11.521 -7.855 21.918 1.00 89.88 71 ASN A CA 1
ATOM 571 C C . ASN A 1 71 ? -10.289 -7.433 21.137 1.00 89.88 71 ASN A C 1
ATOM 573 O O . ASN A 1 71 ? -10.344 -6.534 20.292 1.00 89.88 71 ASN A O 1
ATOM 577 N N . ASN A 1 72 ? -9.192 -8.134 21.397 1.00 88.75 72 ASN A N 1
ATOM 578 C CA . ASN A 1 72 ? -7.979 -7.960 20.622 1.00 88.75 72 ASN A CA 1
ATOM 579 C C . ASN A 1 72 ? -8.232 -8.415 19.182 1.00 88.75 72 ASN A C 1
ATOM 581 O O . ASN A 1 72 ? -8.622 -9.560 18.953 1.00 88.75 72 ASN A O 1
ATOM 585 N N . ILE A 1 73 ? -8.012 -7.517 18.227 1.00 91.62 73 ILE A N 1
ATOM 586 C CA . ILE A 1 73 ? -8.144 -7.819 16.800 1.00 91.62 73 ILE A CA 1
ATOM 587 C C . ILE A 1 73 ? -6.869 -8.478 16.269 1.00 91.62 73 ILE A C 1
ATOM 589 O O . ILE A 1 73 ? -5.763 -8.171 16.715 1.00 91.62 73 ILE A O 1
ATOM 593 N N . GLY A 1 74 ? -7.014 -9.353 15.278 1.00 88.75 74 GLY A N 1
ATOM 594 C CA . GLY A 1 74 ? -5.920 -9.908 14.486 1.00 88.75 74 GLY A CA 1
ATOM 595 C C . GLY A 1 74 ? -5.784 -9.259 13.104 1.00 88.75 74 GLY A C 1
ATOM 596 O O . GLY A 1 74 ? -6.658 -8.531 12.631 1.00 88.75 74 GLY A O 1
ATOM 597 N N . ALA A 1 75 ? -4.694 -9.578 12.396 1.00 86.69 75 ALA A N 1
ATOM 598 C CA . ALA A 1 75 ? -4.486 -9.134 11.011 1.00 86.69 75 ALA A CA 1
ATOM 599 C C . ALA A 1 75 ? -5.565 -9.687 10.060 1.00 86.69 75 ALA A C 1
ATOM 601 O O . ALA A 1 75 ? -5.980 -9.005 9.121 1.00 86.69 75 ALA A O 1
ATOM 602 N N . SER A 1 76 ? -6.050 -10.905 10.327 1.00 89.00 76 SER A N 1
ATOM 603 C CA . SER A 1 76 ? -7.163 -11.524 9.601 1.00 89.00 76 SER A CA 1
ATOM 604 C C . SER A 1 76 ? -8.448 -10.713 9.726 1.00 89.00 76 SER A C 1
ATOM 606 O O . SER A 1 76 ? -9.139 -10.517 8.732 1.00 89.00 76 SER A O 1
ATOM 608 N N . ASP A 1 77 ? -8.749 -10.193 10.916 1.00 89.31 77 ASP A N 1
ATOM 609 C CA . ASP A 1 77 ? -9.987 -9.451 11.173 1.00 89.31 77 ASP A CA 1
ATOM 610 C C . ASP A 1 77 ? -9.989 -8.117 10.429 1.00 89.31 77 ASP A C 1
ATOM 612 O O . ASP A 1 77 ? -10.987 -7.738 9.812 1.00 89.31 77 ASP A O 1
ATOM 616 N N . ILE A 1 78 ? -8.830 -7.451 10.406 1.00 90.06 78 ILE A N 1
ATOM 617 C CA . ILE A 1 78 ? -8.602 -6.233 9.626 1.00 90.06 78 ILE A CA 1
ATOM 618 C C . ILE A 1 78 ? -8.816 -6.516 8.136 1.00 90.06 78 ILE A C 1
ATOM 620 O O . ILE A 1 78 ? -9.553 -5.791 7.466 1.00 90.06 78 ILE A O 1
ATOM 624 N N . HIS A 1 79 ? -8.209 -7.583 7.609 1.00 90.06 79 HIS A N 1
ATOM 625 C CA . HIS A 1 79 ? -8.357 -7.937 6.199 1.00 90.06 79 HIS A CA 1
ATOM 626 C C . HIS A 1 79 ? -9.808 -8.279 5.837 1.00 90.06 79 HIS A C 1
ATOM 628 O O . HIS A 1 79 ? -10.323 -7.790 4.831 1.00 90.06 79 HIS A O 1
ATOM 634 N N . ASN A 1 80 ? -10.485 -9.060 6.679 1.00 90.75 80 ASN A N 1
ATOM 635 C CA . ASN A 1 80 ? -11.854 -9.510 6.448 1.00 90.75 80 ASN A CA 1
ATOM 636 C C . ASN A 1 80 ? -12.854 -8.348 6.462 1.00 90.75 80 ASN A C 1
ATOM 638 O O . ASN A 1 80 ? -13.709 -8.270 5.578 1.00 90.75 80 ASN A O 1
ATOM 642 N N . LYS A 1 81 ? -12.740 -7.416 7.419 1.00 91.25 81 LYS A N 1
ATOM 643 C CA . LYS A 1 81 ? -13.642 -6.255 7.483 1.00 91.25 81 LYS A CA 1
ATOM 644 C C . LYS A 1 81 ? -13.388 -5.253 6.360 1.00 91.25 81 LYS A C 1
ATOM 646 O O . LYS A 1 81 ? -14.330 -4.794 5.707 1.00 91.25 81 LYS A O 1
ATOM 651 N N . LEU A 1 82 ? -12.121 -4.916 6.116 1.00 90.06 82 LEU A N 1
ATOM 652 C CA . LEU A 1 82 ? -11.768 -3.893 5.132 1.00 90.06 82 LEU A CA 1
ATOM 653 C C . LEU A 1 82 ? -11.824 -4.415 3.694 1.00 90.06 82 LEU A C 1
ATOM 655 O O . LEU A 1 82 ? -11.907 -3.608 2.772 1.00 90.06 82 LEU A O 1
ATOM 659 N N . GLN A 1 83 ? -11.790 -5.740 3.498 1.00 90.69 83 GLN A N 1
ATOM 660 C CA . GLN A 1 83 ? -11.733 -6.419 2.193 1.00 90.69 83 GLN A CA 1
ATOM 661 C C . GLN A 1 83 ? -10.583 -5.930 1.303 1.00 90.69 83 GLN A C 1
ATOM 663 O O . GLN A 1 83 ? -10.587 -6.086 0.081 1.00 90.69 83 GLN A O 1
ATOM 668 N N . ILE A 1 84 ? -9.578 -5.323 1.924 1.00 88.81 84 ILE A N 1
ATOM 669 C CA . ILE A 1 84 ? -8.376 -4.844 1.273 1.00 88.81 84 ILE A CA 1
ATOM 670 C C . ILE A 1 84 ? -7.168 -5.229 2.112 1.00 88.81 84 ILE A C 1
ATOM 672 O O . ILE A 1 84 ? -7.230 -5.399 3.329 1.00 88.81 84 ILE A O 1
ATOM 676 N N . ASP A 1 85 ? -6.041 -5.372 1.438 1.00 87.75 85 ASP A N 1
ATOM 677 C CA . ASP A 1 85 ? -4.774 -5.642 2.092 1.00 87.75 85 ASP A CA 1
ATOM 678 C C . ASP A 1 85 ? -4.053 -4.319 2.368 1.00 87.75 85 ASP A C 1
ATOM 680 O O . ASP A 1 85 ? -3.401 -3.752 1.485 1.00 87.75 85 ASP A O 1
ATOM 684 N N . ILE A 1 86 ? -4.205 -3.810 3.594 1.00 89.75 86 ILE A N 1
ATOM 685 C CA . ILE A 1 86 ? -3.610 -2.534 4.008 1.00 89.75 86 ILE A CA 1
ATOM 686 C C . ILE A 1 86 ? -2.077 -2.589 4.089 1.00 89.75 86 ILE A C 1
ATOM 688 O O . ILE A 1 86 ? -1.424 -1.552 3.999 1.00 89.75 86 ILE A O 1
ATOM 692 N N . SER A 1 87 ? -1.480 -3.782 4.177 1.00 88.44 87 SER A N 1
ATOM 693 C CA . SER A 1 87 ? -0.018 -3.935 4.194 1.00 88.44 87 SER A CA 1
ATOM 694 C C . SER A 1 87 ? 0.626 -3.534 2.858 1.00 88.44 87 SER A C 1
ATOM 696 O O . SER A 1 87 ? 1.806 -3.182 2.799 1.00 88.44 87 SER A O 1
ATOM 698 N N . LYS A 1 88 ? -0.163 -3.540 1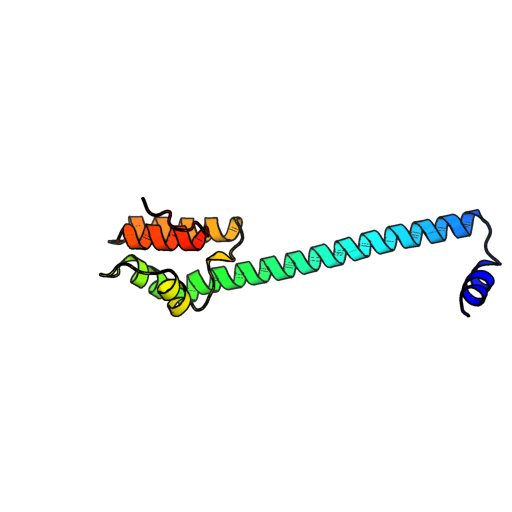.771 1.00 89.88 88 LYS A N 1
ATOM 699 C CA . LYS A 1 88 ? 0.283 -3.212 0.410 1.00 89.88 88 LYS A CA 1
ATOM 700 C C . LYS A 1 88 ? 0.287 -1.719 0.096 1.00 89.88 88 LYS A C 1
ATOM 702 O O . LYS A 1 88 ? 0.728 -1.355 -0.996 1.00 89.88 88 LYS A O 1
ATOM 707 N N . PHE A 1 89 ? -0.189 -0.858 0.997 1.00 91.00 89 PHE A N 1
ATOM 708 C CA . PHE A 1 89 ? -0.077 0.585 0.797 1.00 91.00 89 PHE A CA 1
ATOM 709 C C . PHE A 1 89 ? 1.397 1.006 0.688 1.00 91.00 89 PHE A C 1
ATOM 711 O O . PHE A 1 89 ? 2.272 0.505 1.396 1.00 91.00 89 PHE A O 1
ATOM 718 N N . ASP A 1 90 ? 1.682 1.939 -0.222 1.00 90.62 90 ASP A N 1
ATOM 719 C CA . ASP A 1 90 ? 3.003 2.567 -0.290 1.00 90.62 90 ASP A CA 1
ATOM 720 C C . ASP A 1 90 ? 3.246 3.496 0.916 1.00 90.62 90 ASP A C 1
ATOM 722 O O . ASP A 1 90 ? 2.349 3.749 1.719 1.00 90.62 90 ASP A O 1
ATOM 726 N N . SER A 1 91 ? 4.473 4.004 1.074 1.00 89.94 91 SER A N 1
ATOM 727 C CA . SER A 1 91 ? 4.828 4.879 2.204 1.00 89.94 91 SER A CA 1
ATOM 728 C C . SER A 1 91 ? 3.871 6.062 2.359 1.00 89.94 91 SER A C 1
ATOM 730 O O . SER A 1 91 ? 3.354 6.279 3.450 1.00 89.94 91 SER A O 1
ATOM 732 N N . ARG A 1 92 ? 3.569 6.757 1.259 1.00 91.81 92 ARG A N 1
ATOM 733 C CA . ARG A 1 92 ? 2.713 7.944 1.256 1.00 91.81 92 ARG A CA 1
ATOM 734 C C . ARG A 1 92 ? 1.299 7.633 1.743 1.00 91.81 92 ARG A C 1
ATOM 736 O O . ARG A 1 92 ? 0.774 8.341 2.594 1.00 91.81 92 ARG A O 1
ATOM 743 N N . HIS A 1 93 ? 0.662 6.597 1.205 1.00 92.50 93 HIS A N 1
ATOM 744 C CA . HIS A 1 93 ? -0.715 6.265 1.574 1.00 92.50 93 HIS A CA 1
ATOM 745 C C . HIS A 1 93 ? -0.798 5.634 2.970 1.00 92.50 93 HIS A C 1
ATOM 747 O O . HIS A 1 93 ? -1.796 5.839 3.660 1.00 92.50 93 HIS A O 1
ATOM 753 N N . ARG A 1 94 ? 0.259 4.941 3.425 1.00 93.50 94 ARG A N 1
ATOM 754 C CA . ARG A 1 94 ? 0.373 4.492 4.823 1.00 93.50 94 ARG A CA 1
ATOM 755 C C . ARG A 1 94 ? 0.406 5.664 5.790 1.00 93.50 94 ARG A C 1
ATOM 757 O O . ARG A 1 94 ? -0.339 5.652 6.759 1.00 93.50 94 ARG A O 1
ATOM 764 N N . GLU A 1 95 ? 1.220 6.679 5.516 1.00 93.19 95 GLU A N 1
ATOM 765 C CA . GLU A 1 95 ? 1.300 7.881 6.356 1.00 93.19 95 GLU A CA 1
ATOM 766 C C . GLU A 1 95 ? -0.031 8.633 6.405 1.00 93.19 95 GLU A C 1
ATOM 768 O O . GLU A 1 95 ? -0.466 9.036 7.481 1.00 93.19 95 GLU A O 1
ATOM 773 N N . LEU A 1 96 ? -0.717 8.763 5.264 1.00 93.19 96 LEU A N 1
ATOM 774 C CA . LEU A 1 96 ? -2.049 9.367 5.221 1.00 93.19 96 LEU A CA 1
ATOM 775 C C . LEU A 1 96 ? -3.053 8.590 6.075 1.00 93.19 96 LEU A C 1
ATOM 777 O O . LEU A 1 96 ? -3.796 9.197 6.842 1.00 93.19 96 LEU A O 1
ATOM 781 N N . LEU A 1 97 ? -3.076 7.258 5.966 1.00 92.50 97 LEU A N 1
ATOM 782 C CA . LEU A 1 97 ? -3.986 6.439 6.763 1.00 92.50 97 LEU A CA 1
ATOM 783 C C . LEU A 1 97 ? -3.635 6.502 8.255 1.00 92.50 97 LEU A C 1
ATOM 785 O O . LEU A 1 97 ? -4.526 6.665 9.080 1.00 92.50 97 LEU A O 1
ATOM 789 N N . TYR A 1 98 ? -2.347 6.444 8.597 1.00 93.88 98 TYR A N 1
ATOM 790 C CA . TYR A 1 98 ? -1.866 6.598 9.968 1.00 93.88 98 TYR A CA 1
ATOM 791 C C . TYR A 1 98 ? -2.285 7.939 10.577 1.00 93.88 98 TYR A C 1
ATOM 793 O O . TYR A 1 98 ? -2.780 7.983 11.700 1.00 93.88 98 TYR A O 1
ATOM 801 N N . TYR A 1 99 ? -2.161 9.027 9.818 1.00 93.75 99 TYR A N 1
ATOM 802 C CA . TYR A 1 99 ? -2.614 10.340 10.255 1.00 93.75 99 TYR A CA 1
ATOM 803 C C . TYR A 1 99 ? -4.120 10.363 10.555 1.00 93.75 99 TYR A C 1
ATOM 805 O O . TYR A 1 99 ? -4.529 10.899 11.581 1.00 93.75 99 TYR A O 1
ATOM 813 N N . GLU A 1 100 ? -4.960 9.732 9.734 1.00 91.75 100 GLU A N 1
ATOM 814 C CA . GLU A 1 100 ? -6.393 9.652 10.044 1.00 91.75 100 GLU A CA 1
ATOM 815 C C . GLU A 1 100 ? -6.660 8.799 11.300 1.00 91.75 100 GLU A C 1
ATOM 817 O O . GLU A 1 100 ? -7.472 9.186 12.138 1.00 91.75 100 GLU A O 1
ATOM 822 N N . LEU A 1 101 ? -5.928 7.694 11.497 1.00 92.25 101 LEU A N 1
ATOM 823 C CA . LEU A 1 101 ? -6.031 6.866 12.710 1.00 92.25 101 LEU A CA 1
ATOM 824 C C . LEU A 1 101 ? -5.677 7.654 13.980 1.00 92.25 101 LEU A C 1
ATOM 826 O O . LEU A 1 101 ? -6.342 7.502 15.003 1.00 92.25 101 LEU A O 1
ATOM 830 N N . THR A 1 102 ? -4.664 8.528 13.922 1.00 90.81 102 THR A N 1
ATOM 831 C CA . THR A 1 102 ? -4.295 9.363 15.081 1.00 90.81 102 THR A CA 1
ATOM 832 C C . THR A 1 102 ? -5.413 10.304 15.516 1.00 90.81 102 THR A C 1
ATOM 834 O O . THR A 1 102 ? -5.546 10.557 16.710 1.00 90.81 102 THR A O 1
ATOM 837 N N . LYS A 1 103 ? -6.262 10.762 14.588 1.00 90.50 103 LYS A N 1
ATOM 838 C CA . LYS A 1 103 ? -7.433 11.577 14.932 1.00 90.50 103 LYS A CA 1
ATOM 839 C C . LYS A 1 103 ? -8.503 10.756 15.641 1.00 90.50 103 LYS A C 1
ATOM 841 O O . LYS A 1 103 ? -9.106 11.251 16.583 1.00 90.50 103 LYS A O 1
ATOM 846 N N . VAL A 1 104 ? -8.733 9.509 15.224 1.00 87.94 104 VAL A N 1
ATOM 847 C CA . VAL A 1 104 ? -9.683 8.610 15.911 1.00 87.94 104 VAL A CA 1
ATOM 848 C C . VAL A 1 104 ? -9.220 8.361 17.338 1.00 87.94 104 VAL A C 1
ATOM 850 O O . VAL A 1 104 ? -9.987 8.544 18.271 1.00 87.94 104 VAL A O 1
ATOM 853 N N . ASN A 1 105 ? -7.933 8.060 17.524 1.00 88.50 105 ASN A N 1
ATOM 854 C CA . ASN A 1 105 ? -7.356 7.845 18.851 1.00 88.50 105 ASN A CA 1
ATOM 855 C C . ASN A 1 105 ? -7.453 9.069 19.783 1.00 88.50 105 ASN A C 1
ATOM 857 O O . ASN A 1 105 ? -7.389 8.916 20.996 1.00 88.50 105 ASN A O 1
ATOM 861 N N . GLN A 1 106 ? -7.577 10.282 19.237 1.00 87.50 106 GLN A N 1
ATOM 862 C CA . GLN A 1 106 ? -7.783 11.500 20.027 1.00 87.50 106 GLN A CA 1
ATOM 863 C C . GLN A 1 106 ? -9.254 11.753 20.380 1.00 87.50 106 GLN A C 1
ATOM 865 O O . GLN A 1 106 ? -9.523 12.426 21.370 1.00 87.50 106 GLN A O 1
ATOM 870 N N . ASN A 1 107 ? -10.189 11.248 19.572 1.00 84.38 107 ASN A N 1
ATOM 871 C CA . ASN A 1 107 ? -11.612 11.579 19.671 1.00 84.38 107 ASN A CA 1
ATOM 872 C C . ASN A 1 107 ? -12.470 10.433 20.222 1.00 84.38 107 ASN A C 1
ATOM 874 O O . ASN A 1 107 ? -13.618 10.662 20.596 1.00 84.38 107 ASN A O 1
ATOM 878 N N . GLU A 1 108 ? -11.939 9.212 20.269 1.00 85.25 108 GLU A N 1
ATOM 879 C CA . GLU A 1 108 ? -12.677 8.011 20.644 1.00 85.25 108 GLU A CA 1
ATOM 880 C C . GLU A 1 108 ? -11.909 7.143 21.648 1.00 85.25 108 GLU A C 1
ATOM 882 O O . GLU A 1 108 ? -10.680 7.180 21.724 1.00 85.25 108 GLU A O 1
ATOM 887 N N . ASN A 1 109 ? -12.642 6.316 22.402 1.00 87.50 109 ASN A N 1
ATOM 888 C CA . ASN A 1 109 ? -12.071 5.353 23.347 1.00 87.50 109 ASN A CA 1
ATOM 889 C C . ASN A 1 109 ? -11.484 4.145 22.602 1.00 87.50 109 ASN A C 1
ATOM 891 O O . ASN A 1 109 ? -12.077 3.067 22.550 1.00 87.50 109 ASN A O 1
ATOM 895 N N . VAL A 1 110 ? -10.316 4.344 21.998 1.00 90.19 110 VAL A N 1
ATOM 896 C CA . VAL A 1 110 ? -9.605 3.319 21.235 1.00 90.19 110 VAL A CA 1
ATOM 897 C C . VAL A 1 110 ? -8.893 2.336 22.166 1.00 90.19 110 VAL A C 1
ATOM 899 O O . VAL A 1 110 ? -8.179 2.720 23.093 1.00 90.19 110 VAL A O 1
ATOM 902 N N . ASN A 1 111 ? -9.027 1.044 21.872 1.00 91.50 111 ASN A N 1
ATOM 903 C CA . ASN A 1 111 ? -8.217 0.002 22.483 1.00 91.50 111 ASN A CA 1
ATOM 904 C C . ASN A 1 111 ? -6.778 0.092 21.937 1.00 91.50 111 ASN A C 1
ATOM 906 O O . ASN A 1 111 ? -6.522 -0.095 20.743 1.00 91.50 111 ASN A O 1
ATOM 910 N N . SER A 1 112 ? -5.820 0.368 22.822 1.00 89.56 112 SER A N 1
ATOM 911 C CA . SER A 1 112 ? -4.413 0.584 22.465 1.00 89.56 112 SER A CA 1
ATOM 912 C C . SER A 1 112 ? -3.752 -0.641 21.822 1.00 89.56 112 SER A C 1
ATOM 914 O O . SER A 1 112 ? -2.894 -0.485 20.947 1.00 89.56 112 SER A O 1
ATOM 916 N N . LEU A 1 113 ? -4.170 -1.857 22.191 1.00 91.69 113 LEU A N 1
ATOM 917 C CA . LEU A 1 113 ? -3.683 -3.096 21.581 1.00 91.69 113 LEU A CA 1
ATOM 918 C C . LEU A 1 113 ? -4.197 -3.242 20.147 1.00 91.69 113 LEU A C 1
ATOM 920 O O . LEU A 1 113 ? -3.425 -3.600 19.255 1.00 91.69 113 LEU A O 1
ATOM 924 N N . ASN A 1 114 ? -5.459 -2.881 19.905 1.00 92.62 114 ASN A N 1
ATOM 925 C CA . ASN A 1 114 ? -6.054 -2.903 18.568 1.00 92.62 114 ASN A CA 1
ATOM 926 C C . ASN A 1 114 ? -5.400 -1.872 17.655 1.00 92.62 114 ASN A C 1
ATOM 928 O O . ASN A 1 114 ? -5.047 -2.190 16.519 1.00 92.62 114 ASN A O 1
ATOM 932 N N . LEU A 1 115 ? -5.146 -0.667 18.170 1.00 91.94 115 LEU A N 1
ATOM 933 C CA . LEU A 1 115 ? -4.393 0.350 17.445 1.00 91.94 115 LEU A CA 1
ATOM 934 C C . LEU A 1 115 ? -2.982 -0.140 17.103 1.00 91.94 115 LEU A C 1
ATOM 936 O O . LEU A 1 115 ? -2.564 -0.036 15.949 1.00 91.94 115 LEU A O 1
ATOM 940 N N . LYS A 1 116 ? -2.261 -0.724 18.070 1.00 91.62 116 LYS A N 1
ATOM 941 C CA . LYS A 1 116 ? -0.922 -1.290 17.842 1.00 91.62 116 LYS A CA 1
ATOM 942 C C . LYS A 1 116 ? -0.962 -2.371 16.763 1.00 91.62 116 LYS A C 1
ATOM 944 O O . LYS A 1 116 ? -0.124 -2.353 15.865 1.00 91.62 116 LYS A O 1
ATOM 949 N N . MET A 1 117 ? -1.942 -3.273 16.805 1.00 92.06 117 MET A N 1
ATOM 950 C CA . MET A 1 117 ? -2.082 -4.333 15.807 1.00 92.06 117 MET A CA 1
ATOM 951 C C . MET A 1 117 ? -2.419 -3.786 14.414 1.00 92.06 117 MET A C 1
ATOM 953 O O . MET A 1 117 ? -1.842 -4.226 13.414 1.00 92.06 117 MET A O 1
ATOM 957 N N . PHE A 1 118 ? -3.298 -2.787 14.336 1.00 93.00 118 PHE A N 1
ATOM 958 C CA . PHE A 1 118 ? -3.647 -2.131 13.079 1.00 93.00 118 PHE A CA 1
ATOM 959 C C . PHE A 1 118 ? -2.437 -1.429 12.460 1.00 93.00 118 PHE A C 1
ATOM 961 O O . PHE A 1 118 ? -2.138 -1.620 11.281 1.00 93.00 118 PHE A O 1
ATOM 968 N N . VAL A 1 119 ? -1.687 -0.671 13.264 1.00 93.19 119 VAL A N 1
ATOM 969 C CA . VAL A 1 119 ? -0.456 0.005 12.835 1.00 93.19 119 VAL A CA 1
ATOM 970 C C . VAL A 1 119 ? 0.610 -1.012 12.424 1.00 93.19 119 VAL A C 1
ATOM 972 O O . VAL A 1 119 ? 1.241 -0.850 11.381 1.00 93.19 119 VAL A O 1
ATOM 975 N N . ASN A 1 120 ? 0.785 -2.097 13.178 1.00 92.38 120 ASN A N 1
ATOM 976 C CA . ASN A 1 120 ? 1.713 -3.166 12.816 1.00 92.38 120 ASN A CA 1
ATOM 977 C C . ASN A 1 120 ? 1.359 -3.785 11.460 1.00 92.38 120 ASN A C 1
ATOM 979 O O . ASN A 1 120 ? 2.230 -3.920 10.602 1.00 92.38 120 ASN A O 1
ATOM 983 N N . THR A 1 121 ? 0.076 -4.060 11.224 1.00 91.31 121 THR A N 1
ATOM 984 C CA . THR A 1 121 ? -0.420 -4.574 9.940 1.00 91.31 121 THR A CA 1
ATOM 985 C C . THR A 1 121 ? -0.189 -3.565 8.809 1.00 91.31 121 THR A C 1
ATOM 987 O O . THR A 1 121 ? 0.281 -3.934 7.733 1.00 91.31 121 THR A O 1
ATOM 990 N N . LEU A 1 122 ? -0.438 -2.275 9.057 1.00 92.38 122 LEU A N 1
ATOM 991 C CA . LEU A 1 122 ? -0.229 -1.199 8.087 1.00 92.38 122 LEU A CA 1
ATOM 992 C C . LEU A 1 122 ? 1.239 -1.076 7.655 1.00 92.38 122 LEU A C 1
ATOM 994 O O . LEU A 1 122 ? 1.531 -0.909 6.473 1.00 92.38 122 LEU A O 1
ATOM 998 N N . TYR A 1 123 ? 2.172 -1.178 8.601 1.00 91.50 123 TYR A N 1
ATOM 999 C CA . TYR A 1 123 ? 3.610 -1.087 8.331 1.00 91.50 123 TYR A CA 1
ATOM 1000 C C . TYR A 1 123 ? 4.267 -2.439 8.028 1.00 91.50 123 TYR A C 1
ATOM 1002 O O . TYR A 1 123 ? 5.484 -2.484 7.848 1.00 91.50 123 TYR A O 1
ATOM 1010 N N . ASN A 1 124 ? 3.482 -3.518 7.949 1.00 84.88 124 ASN A N 1
ATOM 1011 C CA . ASN A 1 124 ? 3.961 -4.894 7.822 1.00 84.88 124 ASN A CA 1
ATOM 1012 C C . ASN A 1 124 ? 5.048 -5.244 8.859 1.00 84.88 124 ASN A C 1
ATOM 1014 O O . ASN A 1 124 ? 6.010 -5.958 8.575 1.00 84.88 124 ASN A O 1
ATOM 1018 N N . LYS A 1 125 ? 4.921 -4.684 10.066 1.00 73.81 125 LYS A N 1
ATOM 1019 C CA . LYS A 1 125 ? 5.755 -5.051 11.203 1.00 73.81 125 LYS A CA 1
ATOM 1020 C C . LYS A 1 125 ? 5.141 -6.312 11.784 1.00 73.81 125 LYS A C 1
ATOM 1022 O O . LYS A 1 125 ? 4.063 -6.254 12.371 1.00 73.81 125 LYS A O 1
ATOM 1027 N N . ILE A 1 126 ? 5.811 -7.446 11.589 1.00 54.47 126 ILE A N 1
ATOM 1028 C CA . ILE A 1 126 ? 5.485 -8.664 12.330 1.00 54.47 126 ILE A CA 1
ATOM 1029 C C . ILE A 1 126 ? 5.544 -8.269 13.811 1.00 54.47 126 ILE A C 1
ATOM 1031 O O . ILE A 1 126 ? 6.550 -7.680 14.219 1.00 54.47 126 ILE A O 1
ATOM 1035 N N . PRO A 1 127 ? 4.476 -8.480 14.599 1.00 50.91 127 PRO A N 1
ATOM 1036 C CA . PRO A 1 127 ? 4.549 -8.236 16.025 1.00 50.91 127 PRO A CA 1
ATOM 1037 C C . PRO A 1 127 ? 5.584 -9.215 16.576 1.00 50.91 127 PRO A C 1
ATOM 1039 O O . PRO A 1 127 ? 5.313 -10.406 16.704 1.00 50.91 127 PRO A O 1
ATOM 1042 N N . ASN A 1 128 ? 6.798 -8.723 16.823 1.00 39.97 128 ASN A N 1
ATOM 1043 C CA . ASN A 1 128 ? 7.774 -9.471 17.590 1.00 39.97 128 ASN A CA 1
ATOM 1044 C C . ASN A 1 128 ? 7.131 -9.768 18.944 1.00 39.97 128 ASN A C 1
ATOM 1046 O O . ASN A 1 128 ? 6.585 -8.874 19.594 1.00 39.97 128 ASN A O 1
ATOM 1050 N N . GLN A 1 129 ? 7.140 -11.053 19.277 1.00 35.00 129 GLN A N 1
ATOM 1051 C CA . GLN A 1 129 ? 6.827 -11.584 20.588 1.00 35.00 129 GLN A CA 1
ATOM 1052 C C . GLN A 1 129 ? 7.855 -11.005 21.568 1.00 35.00 129 GLN A C 1
ATOM 1054 O O . GLN A 1 129 ? 8.978 -11.496 21.635 1.00 35.00 129 GLN A O 1
ATOM 1059 N N . GLU A 1 130 ? 7.485 -9.934 22.262 1.00 33.06 130 GLU A N 1
ATOM 1060 C CA . GLU A 1 130 ? 8.125 -9.463 23.495 1.00 33.06 130 GLU A CA 1
ATOM 1061 C C . GLU A 1 130 ? 7.044 -9.296 24.560 1.00 33.06 130 GLU A C 1
ATOM 1063 O O . GLU A 1 130 ? 5.999 -8.673 24.240 1.00 33.06 130 GLU A O 1
#